Protein AF-A0ABD0NB37-F1 (afdb_monomer)

pLDDT: mean 88.62, std 14.19, range [46.69, 98.5]

Mean predicted aligned error: 8.59 Å

Foldseek 3Di:
DDDPDDPPPVPPPPQDPVNVLVVLVVVLVVLVVVLVVLVVVLVVLVVVLVVDPDPVVNVVSVVVSVVSVVVSVVSVVVSVVSD

Structure (mmCIF, N/C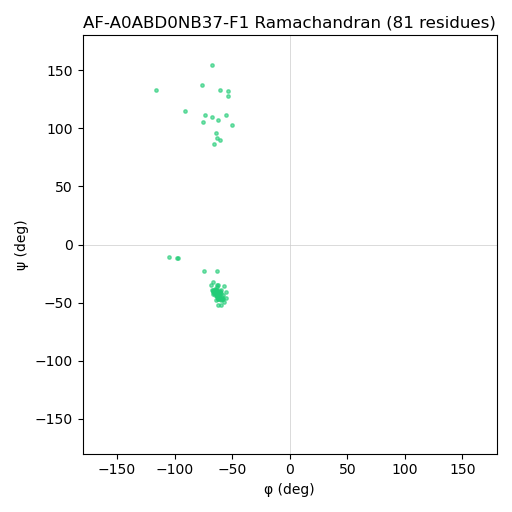A/C/O backbone):
data_AF-A0ABD0NB37-F1
#
_entry.id   AF-A0ABD0NB37-F1
#
loop_
_atom_site.group_PDB
_atom_site.id
_atom_site.type_symbol
_atom_site.label_atom_id
_atom_site.label_alt_id
_atom_site.label_comp_id
_atom_site.label_asym_id
_atom_site.label_entity_id
_atom_site.label_seq_id
_atom_site.pdbx_PDB_ins_code
_atom_site.Cartn_x
_atom_site.Cartn_y
_atom_site.Cartn_z
_atom_site.occupancy
_atom_site.B_iso_or_equiv
_atom_site.auth_seq_id
_atom_site.auth_comp_id
_atom_site.auth_asym_id
_atom_site.auth_atom_id
_atom_site.pdbx_PDB_model_num
ATOM 1 N N . MET A 1 1 ? 51.243 26.859 -22.009 1.00 46.69 1 MET A N 1
ATOM 2 C CA . MET A 1 1 ? 50.279 25.919 -22.619 1.00 46.69 1 MET A CA 1
ATOM 3 C C . MET A 1 1 ? 49.183 25.693 -21.597 1.00 46.69 1 MET A C 1
ATOM 5 O O . MET A 1 1 ? 49.508 25.256 -20.503 1.00 46.69 1 MET A O 1
ATOM 9 N N . SER A 1 2 ? 47.952 26.120 -21.886 1.00 52.59 2 SER A N 1
ATOM 10 C CA . SER A 1 2 ? 46.840 26.064 -20.928 1.00 52.59 2 SER A CA 1
ATOM 11 C C . SER A 1 2 ? 46.107 24.737 -21.097 1.00 52.59 2 SER A C 1
ATOM 13 O O . SER A 1 2 ? 45.563 24.472 -22.168 1.00 52.59 2 SER A O 1
ATOM 15 N N . THR A 1 3 ? 46.149 23.883 -20.078 1.00 62.84 3 THR A N 1
ATOM 16 C CA . THR A 1 3 ? 45.442 22.601 -20.073 1.00 62.84 3 THR A CA 1
ATOM 17 C C . THR A 1 3 ? 43.958 22.887 -19.877 1.00 62.84 3 THR A C 1
ATOM 19 O O . THR A 1 3 ? 43.548 23.363 -18.821 1.00 62.84 3 THR A O 1
ATOM 22 N N . MET A 1 4 ? 43.155 22.650 -20.914 1.00 73.00 4 MET A N 1
ATOM 23 C CA . MET A 1 4 ? 41.702 22.750 -20.822 1.00 73.00 4 MET A CA 1
ATOM 24 C C . MET A 1 4 ? 41.219 21.621 -19.902 1.00 73.00 4 MET A C 1
ATOM 26 O O . MET A 1 4 ? 41.339 20.444 -20.242 1.00 73.00 4 MET A O 1
ATOM 30 N N . VAL A 1 5 ? 40.749 21.972 -18.706 1.00 66.12 5 VAL A N 1
ATOM 31 C CA . VAL A 1 5 ? 40.119 21.019 -17.790 1.00 66.12 5 VAL A CA 1
ATOM 32 C C . VAL A 1 5 ? 38.724 20.755 -18.345 1.00 66.12 5 VAL A C 1
ATOM 34 O O . VAL A 1 5 ? 37.862 21.630 -18.291 1.00 66.12 5 VAL A O 1
ATOM 37 N N . TYR A 1 6 ? 38.526 19.580 -18.941 1.00 60.12 6 TYR A N 1
ATOM 38 C CA . TYR A 1 6 ? 37.190 19.121 -19.308 1.00 60.12 6 TYR A CA 1
ATOM 39 C C . TYR A 1 6 ? 36.349 19.028 -18.028 1.00 60.12 6 TYR A C 1
ATOM 41 O O . TYR A 1 6 ? 36.843 18.477 -17.037 1.00 60.12 6 TYR A O 1
ATOM 49 N N . PRO A 1 7 ? 35.111 19.556 -18.010 1.00 60.94 7 PRO A N 1
ATOM 50 C CA . PRO A 1 7 ? 34.198 19.288 -16.913 1.00 60.94 7 PRO A CA 1
ATOM 51 C C . PRO A 1 7 ? 34.094 17.773 -16.766 1.00 60.94 7 PRO A C 1
ATOM 53 O O . PRO A 1 7 ? 33.951 17.065 -17.765 1.00 60.94 7 PRO A O 1
ATOM 56 N N . HIS A 1 8 ? 34.213 17.274 -15.538 1.00 52.97 8 HIS A N 1
ATOM 57 C CA . HIS A 1 8 ? 33.845 15.903 -15.233 1.00 52.97 8 HIS A CA 1
ATOM 58 C C . HIS A 1 8 ? 32.343 15.810 -15.498 1.00 52.97 8 HIS A C 1
ATOM 60 O O . HIS A 1 8 ? 31.529 16.191 -14.662 1.00 52.97 8 HIS A O 1
ATOM 66 N N . GLU A 1 9 ? 31.990 15.431 -16.723 1.00 53.50 9 GLU A N 1
ATOM 67 C CA . GLU A 1 9 ? 30.651 15.018 -17.091 1.00 53.50 9 GLU A CA 1
ATOM 68 C C . GLU A 1 9 ? 30.450 13.729 -16.302 1.00 53.50 9 GLU A C 1
ATOM 70 O O . GLU A 1 9 ? 30.861 12.649 -16.728 1.00 53.50 9 GLU A O 1
ATOM 75 N N . GLU A 1 10 ? 29.990 13.880 -15.057 1.00 54.22 10 GLU A N 1
ATOM 76 C CA . GLU A 1 10 ? 29.506 12.790 -14.228 1.00 54.22 10 GLU A CA 1
ATOM 77 C C . GLU A 1 10 ? 28.521 12.062 -15.126 1.00 54.22 10 GLU A C 1
ATOM 79 O O . GLU A 1 10 ? 27.487 12.612 -15.510 1.00 54.22 10 GLU A O 1
ATOM 84 N N . ARG A 1 11 ? 28.982 10.927 -15.653 1.00 53.56 11 ARG A N 1
ATOM 85 C CA . ARG A 1 11 ? 28.375 10.257 -16.786 1.00 53.56 11 ARG A CA 1
ATOM 86 C C . ARG A 1 11 ? 26.997 9.848 -16.301 1.00 53.56 11 ARG A C 1
ATOM 88 O O . ARG A 1 11 ? 26.877 8.835 -15.625 1.00 53.56 11 ARG A O 1
ATOM 95 N N . LEU A 1 12 ? 25.984 10.665 -16.587 1.00 58.09 12 LEU A N 1
ATOM 96 C CA . LEU A 1 12 ? 24.588 10.282 -16.477 1.00 58.09 12 LEU A CA 1
ATOM 97 C C . LEU A 1 12 ? 24.458 9.119 -17.446 1.00 58.09 12 LEU A C 1
ATOM 99 O O . LEU A 1 12 ? 24.285 9.306 -18.653 1.00 58.09 12 LEU A O 1
ATOM 103 N N . GLU A 1 13 ? 24.697 7.915 -16.931 1.00 68.38 13 GLU A N 1
ATOM 104 C CA . 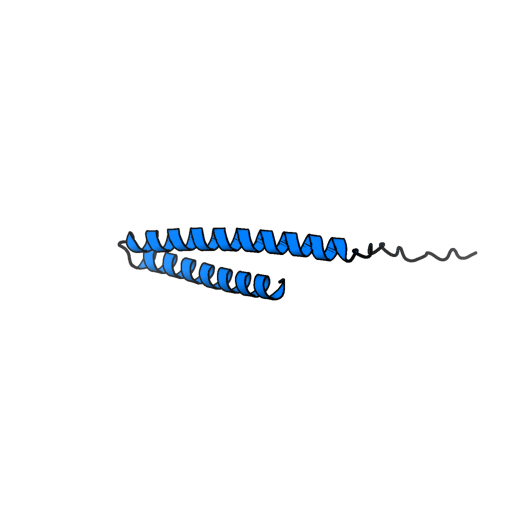GLU A 1 13 ? 24.481 6.689 -17.665 1.00 68.38 13 GLU A CA 1
ATOM 105 C C . GLU A 1 13 ? 23.032 6.754 -18.106 1.00 68.38 13 GLU A C 1
ATOM 107 O O . GLU A 1 13 ? 22.109 6.821 -17.292 1.00 68.38 13 GLU A O 1
ATOM 112 N N . LYS A 1 14 ? 22.845 6.899 -19.418 1.00 77.12 14 LYS A N 1
ATOM 113 C CA . LYS A 1 14 ? 21.515 6.971 -19.995 1.00 77.12 14 LYS A CA 1
ATOM 114 C C . LYS A 1 14 ? 20.863 5.635 -19.683 1.00 77.12 14 LYS A C 1
ATOM 116 O O . LYS A 1 14 ? 21.258 4.633 -20.274 1.00 77.12 14 LYS A O 1
ATOM 121 N N . LEU A 1 15 ? 19.909 5.641 -18.755 1.00 83.75 15 LEU A N 1
ATOM 122 C CA . LEU A 1 15 ? 19.098 4.470 -18.458 1.00 83.75 15 LEU A CA 1
ATOM 123 C C . LEU A 1 15 ? 18.483 3.978 -19.763 1.00 83.75 15 LEU A C 1
ATOM 125 O O . LEU A 1 15 ? 17.884 4.749 -20.523 1.00 83.75 15 LEU A O 1
ATOM 129 N N . THR A 1 16 ? 18.666 2.696 -20.038 1.00 92.31 16 THR A N 1
ATOM 130 C CA . THR A 1 16 ? 18.033 2.060 -21.183 1.00 92.31 16 THR A CA 1
ATOM 131 C C . THR A 1 16 ? 16.523 2.005 -20.964 1.00 92.31 16 THR A C 1
ATOM 133 O O . THR A 1 16 ? 16.024 1.987 -19.837 1.00 92.31 16 THR A O 1
ATOM 136 N N . GLN A 1 17 ? 15.765 1.952 -22.058 1.00 93.56 17 GLN A N 1
ATOM 137 C CA . GLN A 1 17 ? 14.313 1.788 -21.982 1.00 93.56 17 GLN A CA 1
ATOM 138 C C . GLN A 1 17 ? 13.928 0.517 -21.203 1.00 93.56 17 GLN A C 1
ATOM 140 O O . GLN A 1 17 ? 12.955 0.524 -20.453 1.00 93.56 17 GLN A O 1
ATOM 145 N N . GLU A 1 18 ? 14.712 -0.554 -21.346 1.00 94.88 18 GLU A N 1
ATOM 146 C CA . GLU A 1 18 ? 14.513 -1.814 -20.627 1.00 94.88 18 GLU A CA 1
ATOM 147 C C . GLU A 1 18 ? 14.707 -1.652 -19.116 1.00 94.88 18 GLU A C 1
ATOM 149 O O . GLU A 1 18 ? 13.877 -2.133 -18.344 1.00 94.88 18 GLU A O 1
ATOM 154 N N . GLU A 1 19 ? 15.743 -0.930 -18.680 1.00 94.50 19 GLU A N 1
ATOM 155 C CA . GLU A 1 19 ? 15.989 -0.648 -17.260 1.00 94.50 19 GLU A CA 1
ATOM 156 C C . GLU A 1 19 ? 1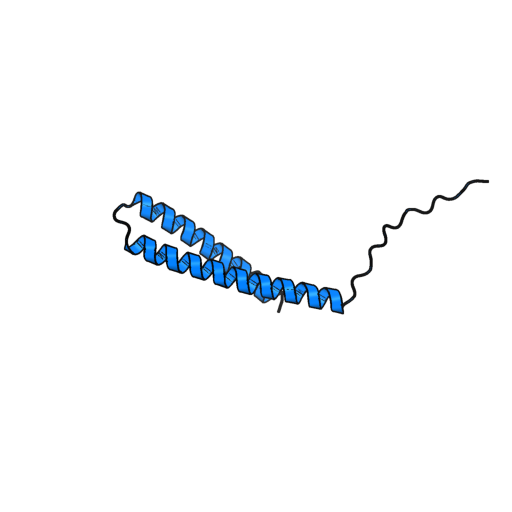4.893 0.221 -1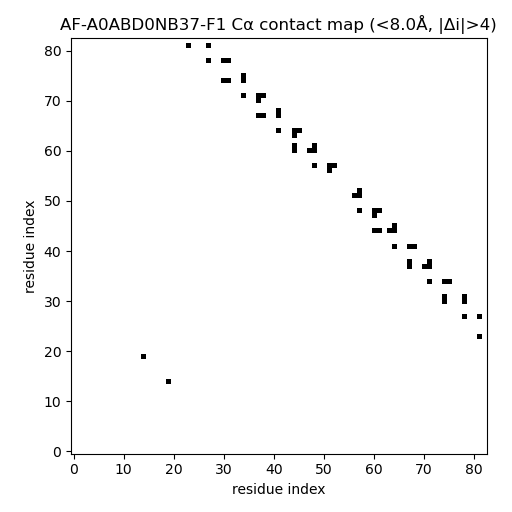6.647 1.00 94.50 19 GLU A C 1
ATOM 158 O O . GLU A 1 19 ? 14.472 -0.040 -15.519 1.00 94.50 19 GLU A O 1
ATOM 163 N N . ILE A 1 20 ? 14.390 1.211 -17.392 1.00 94.00 20 ILE A N 1
ATOM 164 C CA . ILE A 1 20 ? 13.268 2.050 -16.953 1.00 94.00 20 ILE A CA 1
ATOM 165 C C . ILE A 1 20 ? 12.026 1.180 -16.749 1.00 94.00 20 ILE A C 1
ATOM 167 O O . ILE A 1 20 ? 11.445 1.181 -15.667 1.00 94.00 20 ILE A O 1
ATOM 171 N N . ILE A 1 21 ? 11.657 0.374 -17.750 1.00 95.19 21 ILE A N 1
ATOM 172 C CA . ILE A 1 21 ? 10.489 -0.514 -17.671 1.00 95.19 21 ILE A CA 1
ATOM 173 C C . ILE A 1 21 ? 10.646 -1.533 -16.533 1.00 95.19 21 ILE A C 1
ATOM 175 O O . ILE A 1 21 ? 9.692 -1.787 -15.799 1.00 95.19 21 ILE A O 1
ATOM 179 N N . SER A 1 22 ? 11.832 -2.124 -16.377 1.00 96.38 22 SER A N 1
ATOM 180 C CA . SER A 1 22 ? 12.123 -3.092 -15.315 1.00 96.38 22 SER A CA 1
ATOM 181 C C . SER A 1 22 ? 11.992 -2.459 -13.927 1.00 96.38 22 SER A C 1
ATOM 183 O O . SER A 1 22 ? 11.305 -2.998 -13.058 1.00 96.38 22 SER A O 1
ATOM 185 N N . SER A 1 23 ? 12.569 -1.270 -13.742 1.00 95.44 23 SER A N 1
ATOM 186 C CA . SER A 1 23 ? 12.500 -0.525 -12.483 1.00 95.44 23 SER A CA 1
ATOM 187 C C . SER A 1 23 ? 11.063 -0.138 -12.141 1.00 95.44 23 SER A C 1
ATOM 189 O O . SER A 1 23 ? 10.623 -0.355 -11.014 1.00 95.44 23 SER A O 1
ATOM 191 N N . THR A 1 24 ? 10.292 0.350 -13.116 1.00 96.62 24 THR A N 1
ATOM 192 C CA . THR A 1 24 ? 8.873 0.668 -12.917 1.00 96.62 24 THR A CA 1
ATOM 193 C C . THR A 1 24 ? 8.070 -0.572 -12.522 1.00 96.62 24 THR A C 1
ATOM 195 O O . THR A 1 24 ? 7.280 -0.504 -11.584 1.00 96.62 24 THR A O 1
ATOM 198 N N . LYS A 1 25 ? 8.309 -1.736 -13.146 1.00 97.38 25 LYS A N 1
ATOM 199 C CA . LYS A 1 25 ? 7.647 -2.998 -12.757 1.00 97.38 25 LYS A CA 1
ATOM 200 C C . LYS A 1 25 ? 7.953 -3.404 -11.316 1.00 97.38 25 LYS A C 1
ATOM 202 O O . LYS A 1 25 ? 7.049 -3.855 -10.617 1.00 97.38 25 LYS A O 1
ATOM 207 N N . LEU A 1 26 ? 9.196 -3.234 -10.862 1.00 97.81 26 LEU A N 1
ATOM 208 C CA . LEU A 1 26 ? 9.567 -3.501 -9.469 1.00 97.81 26 LEU A CA 1
ATOM 209 C C . LEU A 1 26 ? 8.846 -2.558 -8.499 1.00 97.81 26 LEU A C 1
ATOM 211 O O . LEU A 1 26 ? 8.353 -3.005 -7.465 1.00 97.81 26 LEU A O 1
ATOM 215 N N . VAL A 1 27 ? 8.738 -1.271 -8.843 1.00 97.69 27 VAL A N 1
ATOM 216 C CA . VAL A 1 27 ? 7.984 -0.295 -8.041 1.00 97.69 27 VAL A CA 1
ATOM 217 C C . VAL A 1 27 ? 6.505 -0.680 -7.963 1.00 97.69 27 VAL A C 1
ATOM 219 O O . VAL A 1 27 ? 5.952 -0.691 -6.867 1.00 97.69 27 VAL A O 1
ATOM 222 N N . ILE A 1 28 ? 5.883 -1.064 -9.083 1.00 98.00 28 ILE A N 1
ATOM 223 C CA . ILE A 1 28 ? 4.487 -1.534 -9.122 1.00 98.00 28 ILE A CA 1
ATOM 224 C C . ILE A 1 28 ? 4.288 -2.730 -8.182 1.00 98.00 28 ILE A C 1
ATOM 226 O O . ILE A 1 28 ? 3.398 -2.697 -7.339 1.00 98.00 28 ILE A O 1
ATOM 230 N N . GLN A 1 29 ? 5.150 -3.748 -8.257 1.00 98.25 29 GLN A N 1
ATOM 231 C CA . GLN A 1 29 ? 5.075 -4.916 -7.369 1.00 98.25 29 GLN A CA 1
ATOM 232 C C . GLN A 1 29 ? 5.220 -4.532 -5.889 1.00 98.25 29 GLN A C 1
ATOM 234 O O . G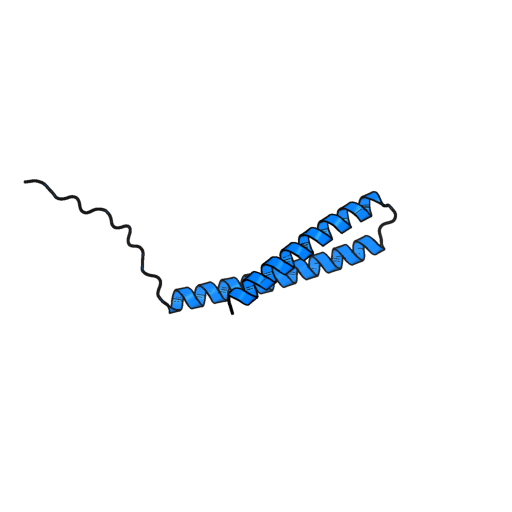LN A 1 29 ? 4.495 -5.040 -5.034 1.00 98.25 29 GLN A O 1
ATOM 239 N N . GLY A 1 30 ? 6.136 -3.609 -5.578 1.00 98.06 30 GLY A N 1
ATOM 240 C CA . GLY A 1 30 ? 6.305 -3.082 -4.225 1.00 98.06 30 GLY A CA 1
ATOM 241 C C . GLY A 1 30 ? 5.061 -2.344 -3.723 1.00 98.06 30 GLY A C 1
ATOM 242 O O . GLY A 1 30 ? 4.642 -2.546 -2.585 1.00 98.06 30 GLY A O 1
ATOM 243 N N . LEU A 1 31 ? 4.432 -1.534 -4.576 1.00 98.31 31 LEU A N 1
ATOM 244 C CA . LEU A 1 31 ? 3.189 -0.829 -4.264 1.00 98.31 31 LEU A CA 1
ATOM 245 C C . LEU A 1 31 ? 2.008 -1.793 -4.075 1.00 98.31 31 LEU A C 1
ATOM 247 O O . LEU A 1 31 ? 1.212 -1.605 -3.157 1.00 98.31 31 LEU A O 1
ATOM 251 N N . GLU A 1 32 ? 1.906 -2.855 -4.877 1.00 98.31 32 GLU A N 1
ATOM 252 C CA . GLU A 1 32 ? 0.901 -3.911 -4.692 1.00 98.31 32 GLU A CA 1
ATOM 253 C C . GLU A 1 32 ? 1.063 -4.622 -3.342 1.00 98.31 32 GLU A C 1
ATOM 255 O O . GLU A 1 32 ? 0.081 -4.804 -2.613 1.00 98.31 32 GLU A O 1
ATOM 260 N N . ALA A 1 33 ? 2.300 -4.971 -2.976 1.00 98.50 33 ALA A N 1
ATOM 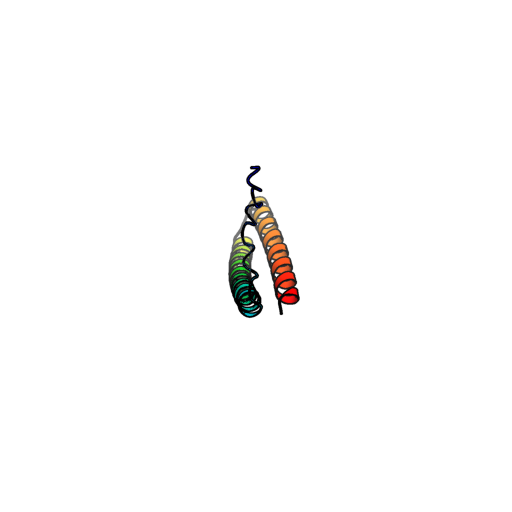261 C CA . ALA A 1 33 ? 2.608 -5.573 -1.682 1.00 98.50 33 ALA A CA 1
ATOM 262 C C . ALA A 1 33 ? 2.255 -4.627 -0.522 1.00 98.50 33 ALA A C 1
ATOM 264 O O . ALA A 1 33 ? 1.557 -5.028 0.412 1.00 98.50 33 ALA A O 1
ATOM 265 N N . LEU A 1 34 ? 2.653 -3.355 -0.621 1.00 98.38 34 LEU A N 1
ATOM 266 C CA . LEU A 1 34 ? 2.358 -2.337 0.386 1.00 98.38 34 LEU A CA 1
ATOM 267 C C . LEU A 1 34 ? 0.846 -2.117 0.548 1.00 98.38 34 LEU A C 1
ATOM 269 O O . LEU A 1 34 ? 0.344 -2.027 1.668 1.00 98.38 34 LEU A O 1
ATOM 273 N N . LYS A 1 35 ? 0.090 -2.105 -0.557 1.00 98.31 35 LYS A N 1
ATOM 274 C CA . LYS A 1 35 ? -1.376 -2.033 -0.527 1.00 98.31 35 LYS A CA 1
ATOM 275 C C . LYS A 1 35 ? -1.981 -3.206 0.245 1.00 98.31 35 LYS A C 1
ATOM 277 O O . LYS A 1 35 ? -2.891 -3.014 1.054 1.00 98.31 35 LYS A O 1
ATOM 282 N N . SER A 1 36 ? -1.491 -4.421 -0.003 1.00 98.25 36 SER A N 1
ATOM 283 C CA . SER A 1 36 ? -1.950 -5.628 0.693 1.00 98.25 36 SER A CA 1
ATOM 284 C C . SER A 1 36 ? -1.679 -5.555 2.199 1.00 98.25 36 SER A C 1
ATOM 286 O O . SER A 1 36 ? -2.546 -5.912 3.002 1.00 98.25 36 SER A O 1
ATOM 288 N N . GLU A 1 37 ? -0.507 -5.058 2.59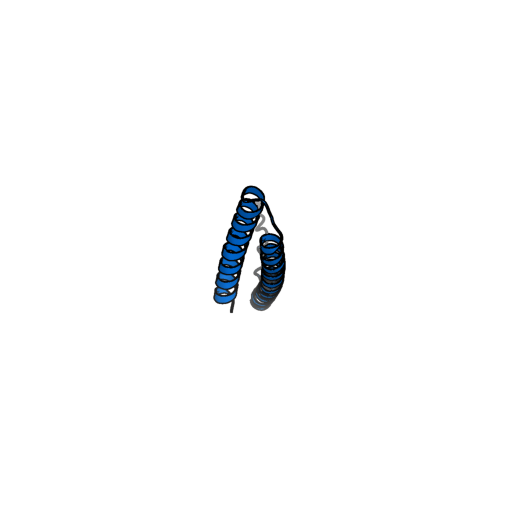6 1.00 98.31 37 GLU A N 1
ATOM 289 C CA . GLU A 1 37 ? -0.147 -4.870 4.004 1.00 98.31 37 GLU A CA 1
ATOM 290 C C . GLU A 1 37 ? -1.059 -3.837 4.677 1.00 98.31 37 GLU A C 1
ATOM 292 O O . GLU A 1 37 ? -1.655 -4.122 5.716 1.00 98.31 37 GLU A O 1
ATOM 297 N N . HIS A 1 38 ? -1.264 -2.677 4.047 1.00 98.19 38 HIS A N 1
ATOM 298 C CA . HIS A 1 38 ? -2.146 -1.632 4.572 1.00 98.19 38 HIS A CA 1
ATOM 299 C C . HIS A 1 38 ? -3.589 -2.120 4.755 1.00 98.19 38 HIS A C 1
ATOM 301 O O . HIS A 1 38 ? -4.205 -1.835 5.784 1.00 98.19 38 HIS A O 1
ATOM 307 N N . ASN A 1 39 ? -4.122 -2.885 3.796 1.00 98.31 39 ASN A N 1
ATOM 308 C CA . ASN A 1 39 ? -5.447 -3.497 3.920 1.00 98.31 39 ASN A CA 1
ATOM 309 C C . ASN A 1 39 ? -5.510 -4.530 5.053 1.00 98.31 39 ASN A C 1
ATOM 311 O O . ASN A 1 39 ? -6.502 -4.578 5.778 1.00 98.31 39 ASN A O 1
ATOM 315 N N . SER A 1 40 ? -4.447 -5.315 5.249 1.00 98.31 40 SER A N 1
ATOM 316 C CA . SER A 1 40 ? -4.364 -6.270 6.363 1.00 98.31 40 SER A CA 1
ATOM 317 C C . SER A 1 40 ? -4.382 -5.552 7.715 1.00 98.31 40 SER A C 1
ATOM 319 O O . SER A 1 40 ? -5.145 -5.926 8.603 1.00 98.31 40 SER A O 1
ATOM 321 N N . ILE A 1 41 ? -3.614 -4.466 7.857 1.00 97.88 41 ILE A N 1
ATOM 322 C CA . ILE A 1 41 ? -3.617 -3.646 9.077 1.00 97.88 41 ILE A CA 1
ATOM 323 C C . ILE A 1 41 ? -4.999 -3.017 9.290 1.00 97.88 41 ILE A C 1
ATOM 325 O O . ILE A 1 41 ? -5.519 -3.035 10.405 1.00 97.88 41 ILE A O 1
ATOM 329 N N . LEU A 1 42 ? -5.619 -2.482 8.233 1.00 97.38 42 LEU A N 1
ATOM 330 C CA . LEU A 1 42 ? -6.952 -1.889 8.312 1.00 97.38 42 LEU A CA 1
ATOM 331 C C . LEU A 1 42 ? -7.988 -2.900 8.823 1.00 97.38 42 LEU A C 1
ATOM 333 O O . LEU A 1 42 ? -8.783 -2.556 9.696 1.00 97.38 42 LEU A O 1
ATOM 337 N N . GLN A 1 43 ? -7.943 -4.140 8.332 1.00 97.00 43 GLN A N 1
ATOM 338 C CA . GLN A 1 43 ? -8.802 -5.224 8.805 1.00 97.00 43 GLN A CA 1
ATOM 339 C C . GLN A 1 43 ? -8.603 -5.486 10.309 1.00 97.00 43 GLN A C 1
ATOM 341 O O . GLN A 1 43 ? -9.578 -5.509 11.061 1.00 97.00 43 GLN A O 1
ATOM 346 N N . SER A 1 44 ? -7.355 -5.572 10.782 1.00 96.69 44 SER A N 1
ATOM 347 C CA . SER A 1 44 ? -7.061 -5.747 12.214 1.00 96.69 44 SER A CA 1
ATOM 348 C C . SER A 1 44 ? -7.538 -4.575 13.082 1.00 96.69 44 SER A C 1
ATOM 350 O O . SER A 1 44 ? -8.003 -4.779 14.206 1.00 96.69 44 SER A O 1
ATOM 352 N N . LEU A 1 45 ? -7.454 -3.336 12.588 1.00 95.38 45 LEU A N 1
ATOM 353 C CA . LEU A 1 45 ? -7.967 -2.166 13.311 1.00 95.38 45 LEU A CA 1
ATOM 354 C C . LEU A 1 45 ? -9.496 -2.189 13.410 1.00 95.38 45 LEU A C 1
ATOM 356 O O . LEU A 1 45 ? -10.038 -1.863 14.465 1.00 95.38 45 LEU A O 1
ATOM 360 N N . VAL A 1 46 ? -10.196 -2.612 12.353 1.00 92.38 46 VAL A N 1
ATOM 361 C CA . VAL A 1 46 ? -11.660 -2.775 12.371 1.00 92.38 46 VAL A CA 1
ATOM 362 C C . VAL A 1 46 ? -12.083 -3.807 13.417 1.00 92.38 46 VAL A C 1
ATOM 364 O O . VAL A 1 46 ? -13.001 -3.547 14.194 1.00 92.38 46 VAL A O 1
ATOM 367 N N . GLU A 1 47 ? -11.392 -4.943 13.486 1.00 94.12 47 GLU A N 1
ATOM 368 C CA . GLU A 1 47 ? -11.629 -5.973 14.507 1.00 94.12 47 GLU A CA 1
ATOM 369 C C . GLU A 1 47 ? -11.337 -5.453 15.921 1.00 94.12 47 GLU A C 1
ATOM 371 O O . GLU A 1 47 ? -12.098 -5.705 16.858 1.00 94.12 47 GLU A O 1
ATOM 376 N N . THR A 1 48 ? -10.275 -4.657 16.069 1.00 92.75 48 THR A N 1
ATOM 377 C CA . THR A 1 48 ? -9.929 -4.017 17.344 1.00 92.75 48 THR A CA 1
ATOM 378 C C . THR A 1 48 ? -11.052 -3.094 17.817 1.00 92.75 48 THR A C 1
ATOM 380 O O . THR A 1 48 ? -11.469 -3.211 18.965 1.00 92.75 48 THR A O 1
ATOM 383 N N . ILE A 1 49 ? -11.601 -2.234 16.944 1.00 90.62 49 ILE A N 1
ATOM 384 C CA . ILE A 1 49 ? -12.703 -1.309 17.287 1.00 90.62 49 ILE A CA 1
ATOM 385 C C . ILE A 1 49 ? -13.904 -2.055 17.869 1.00 90.62 49 ILE A C 1
ATOM 387 O O . ILE A 1 49 ? -14.484 -1.599 18.851 1.00 90.62 49 ILE A O 1
ATOM 391 N N . GLN A 1 50 ? -14.253 -3.217 17.312 1.00 87.88 50 GLN A N 1
ATOM 392 C CA . GLN A 1 50 ? -15.385 -4.025 17.786 1.00 87.88 50 GLN A CA 1
ATOM 393 C C . GLN A 1 50 ? -15.197 -4.542 19.221 1.00 87.88 50 GLN A C 1
ATOM 395 O O . GLN A 1 50 ? -16.175 -4.857 19.898 1.00 87.88 50 GLN A O 1
ATOM 400 N N . CYS A 1 51 ? -13.951 -4.627 19.693 1.00 90.81 51 CYS A N 1
ATOM 401 C CA . CYS A 1 51 ? -13.601 -5.139 21.014 1.00 90.81 51 CYS A CA 1
ATOM 402 C C . CYS A 1 51 ? -13.379 -4.031 22.058 1.00 90.81 51 CYS A C 1
ATOM 404 O O . CYS A 1 51 ? -13.274 -4.325 23.255 1.00 90.81 51 CYS A O 1
ATOM 406 N N . LEU A 1 52 ? -13.285 -2.769 21.630 1.00 90.25 52 LEU A N 1
ATOM 407 C CA . LEU A 1 52 ? -13.024 -1.643 22.520 1.00 90.25 52 LEU A CA 1
ATOM 408 C C . LEU A 1 52 ? -14.275 -1.266 23.315 1.00 90.25 52 LEU A C 1
ATOM 410 O O . LEU A 1 52 ? -15.387 -1.210 22.800 1.00 90.25 52 LEU A O 1
ATOM 414 N N . LYS A 1 53 ? -14.073 -1.001 24.609 1.00 79.00 53 LYS A N 1
ATOM 415 C CA . LYS A 1 53 ? -15.142 -0.623 25.551 1.00 79.00 53 LYS A CA 1
ATOM 416 C C . LYS A 1 53 ? -15.132 0.863 25.906 1.00 79.00 53 LYS A C 1
ATOM 418 O O . LYS A 1 53 ? -16.049 1.325 26.578 1.00 79.00 53 LYS A O 1
ATOM 423 N N . LYS A 1 54 ? -14.074 1.584 25.528 1.00 81.38 54 LYS A N 1
ATOM 424 C CA . LYS A 1 54 ? -13.869 3.001 25.837 1.00 81.38 54 LYS A CA 1
ATOM 425 C C . LYS A 1 54 ? -13.864 3.824 24.555 1.00 81.38 54 LYS A C 1
ATOM 427 O O . LYS A 1 54 ? -13.133 3.500 23.621 1.00 81.38 54 LYS A O 1
ATOM 432 N N . ASP A 1 55 ? -14.601 4.930 24.570 1.00 79.81 55 ASP A N 1
ATOM 433 C CA . ASP A 1 55 ? -14.731 5.831 23.419 1.00 79.81 55 ASP A CA 1
ATOM 434 C C . ASP A 1 55 ? -13.400 6.477 23.000 1.00 79.81 55 ASP A C 1
ATOM 436 O O . ASP A 1 55 ? -13.145 6.644 21.809 1.00 79.81 55 ASP A O 1
ATOM 440 N N . GLU A 1 56 ? -12.508 6.797 23.945 1.00 76.50 56 GLU A N 1
ATOM 441 C CA . GLU A 1 56 ? -11.202 7.399 23.623 1.00 76.50 56 GLU A CA 1
ATOM 442 C C . GLU A 1 56 ? -10.278 6.437 22.858 1.00 76.50 56 GLU A C 1
ATOM 444 O O . GLU A 1 56 ? -9.630 6.836 21.889 1.00 76.50 56 GLU A O 1
ATOM 449 N N . GLU A 1 57 ? -10.247 5.157 23.247 1.00 81.31 57 GLU A N 1
ATOM 450 C CA . GLU A 1 57 ? -9.470 4.128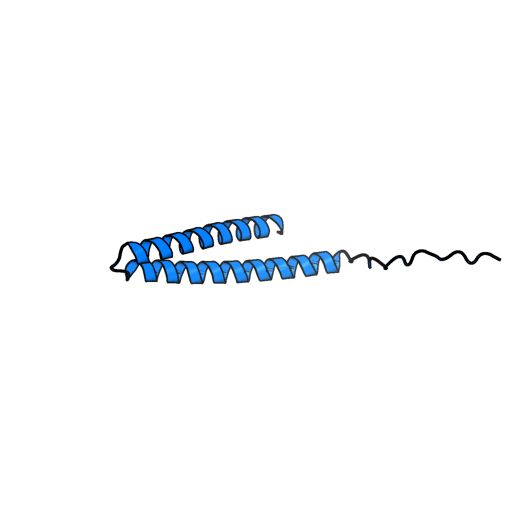 22.546 1.00 81.31 57 GLU A CA 1
ATOM 451 C C . GLU A 1 57 ? -10.050 3.897 21.141 1.00 81.31 57 GLU A C 1
ATOM 453 O O . GLU A 1 57 ? -9.301 3.786 20.169 1.00 81.31 57 GLU A O 1
ATOM 458 N N . ALA A 1 58 ? -11.382 3.897 21.010 1.00 88.38 58 ALA A N 1
ATOM 459 C CA . ALA A 1 58 ? -12.053 3.755 19.721 1.00 88.38 58 ALA A CA 1
ATOM 460 C C . ALA A 1 58 ? -11.750 4.934 18.781 1.00 88.38 58 ALA A C 1
ATOM 462 O O . ALA A 1 58 ? -11.478 4.720 17.598 1.00 88.38 58 ALA A O 1
ATOM 463 N N . SER A 1 59 ? -11.721 6.166 19.303 1.00 91.06 59 SER A N 1
ATOM 464 C CA . SER A 1 59 ? -11.393 7.377 18.538 1.00 91.06 59 SER A CA 1
ATOM 465 C C . SER A 1 59 ? -10.007 7.298 17.887 1.00 91.06 59 SER A C 1
ATOM 467 O O . SER A 1 59 ? -9.868 7.525 16.681 1.00 91.06 59 SER A O 1
ATOM 469 N N . LEU A 1 60 ? -8.988 6.878 18.647 1.00 92.88 60 LEU A N 1
ATOM 470 C CA . LEU A 1 60 ? -7.628 6.727 18.124 1.00 92.88 60 LEU A CA 1
ATOM 471 C C . LEU A 1 60 ? -7.554 5.667 17.014 1.00 92.88 60 LEU A C 1
ATOM 473 O O . LEU A 1 60 ? -6.915 5.881 15.981 1.00 92.88 60 LEU A O 1
ATOM 477 N N . VAL A 1 61 ? -8.217 4.521 17.196 1.00 94.00 61 VAL A N 1
ATOM 478 C CA . VAL A 1 61 ? -8.216 3.448 16.189 1.00 94.00 61 VAL A CA 1
ATOM 479 C C . VAL A 1 61 ? -8.977 3.870 14.925 1.00 94.00 61 VAL A C 1
ATOM 481 O O . VAL A 1 61 ? -8.543 3.558 13.810 1.00 94.00 61 VAL A O 1
ATOM 484 N N . HIS A 1 62 ? -10.051 4.652 15.062 1.00 94.00 62 HIS A N 1
ATOM 485 C CA . HIS A 1 62 ? -10.732 5.279 13.930 1.00 94.00 62 HIS A CA 1
ATOM 486 C C . HIS A 1 62 ? -9.819 6.239 13.162 1.00 94.00 62 HIS A C 1
ATOM 488 O O . HIS A 1 62 ? -9.768 6.172 11.931 1.00 94.00 62 HIS A O 1
ATOM 494 N N . GLU A 1 63 ? -9.065 7.093 13.856 1.00 95.31 63 GLU A N 1
ATOM 495 C CA . GLU A 1 63 ? -8.111 8.009 13.225 1.00 95.31 63 GLU A CA 1
ATOM 496 C C . GLU A 1 63 ? -7.043 7.246 12.429 1.00 95.31 63 GLU A C 1
ATOM 498 O O . GLU A 1 63 ? -6.818 7.532 11.249 1.00 95.31 63 GLU A O 1
ATOM 503 N N . LYS A 1 64 ? -6.437 6.213 13.029 1.00 96.00 64 LYS A N 1
ATOM 504 C CA . LYS A 1 64 ? -5.443 5.363 12.350 1.00 96.00 64 LYS A CA 1
ATOM 505 C C . LYS A 1 64 ? -6.027 4.650 11.133 1.00 96.00 64 LYS A C 1
ATOM 507 O O . LYS A 1 64 ? -5.398 4.634 10.076 1.00 96.00 64 LYS A O 1
ATOM 512 N N . SER A 1 65 ? -7.251 4.138 11.248 1.00 96.44 65 SER A N 1
ATOM 513 C CA . SER A 1 65 ? -7.966 3.519 10.126 1.00 96.44 65 SER A CA 1
ATOM 514 C C . SER A 1 65 ? -8.192 4.512 8.981 1.00 96.44 65 SER A C 1
ATOM 516 O O . SER A 1 65 ? -8.016 4.168 7.815 1.00 96.44 65 SER A O 1
ATOM 518 N N . ASN A 1 66 ? -8.540 5.765 9.295 1.00 97.19 66 ASN A N 1
ATOM 519 C CA . ASN A 1 66 ? -8.730 6.814 8.292 1.00 97.19 66 ASN A CA 1
ATOM 520 C C . ASN A 1 66 ? -7.425 7.157 7.558 1.00 97.19 66 ASN A C 1
ATOM 522 O O . ASN A 1 66 ? -7.447 7.362 6.346 1.00 97.19 66 ASN A O 1
ATOM 526 N N . LEU A 1 67 ? -6.292 7.204 8.267 1.00 97.81 67 LEU A N 1
ATOM 527 C CA . LEU A 1 67 ? -4.980 7.432 7.652 1.00 97.81 67 LEU A CA 1
ATOM 528 C C . LEU A 1 67 ? -4.598 6.302 6.689 1.00 97.81 67 LEU A C 1
ATOM 530 O O . LEU A 1 67 ? -4.151 6.576 5.577 1.00 97.81 67 LEU A O 1
ATOM 534 N N . LEU A 1 68 ? -4.823 5.044 7.080 1.00 97.81 68 LEU A N 1
ATOM 535 C CA . LEU A 1 68 ? -4.541 3.900 6.212 1.00 97.81 68 LEU A CA 1
ATOM 536 C C . LEU A 1 68 ? -5.406 3.900 4.953 1.00 97.81 68 LEU A C 1
ATOM 538 O O . LEU A 1 68 ? -4.862 3.661 3.881 1.00 97.81 68 LEU A O 1
ATOM 542 N N . ARG A 1 69 ? -6.704 4.231 5.045 1.00 98.12 69 ARG A N 1
ATOM 543 C CA . ARG A 1 69 ? -7.571 4.336 3.855 1.00 98.12 69 ARG A CA 1
ATOM 544 C C . ARG A 1 69 ? -7.057 5.373 2.860 1.00 98.12 69 ARG A C 1
ATOM 546 O O . ARG A 1 69 ? -6.897 5.047 1.693 1.00 98.12 69 ARG A O 1
ATOM 553 N N . LYS A 1 70 ? -6.682 6.566 3.333 1.00 98.25 70 LYS A N 1
ATOM 554 C CA . LYS A 1 70 ? -6.056 7.594 2.479 1.00 98.25 70 LYS A CA 1
ATOM 555 C C . LYS A 1 70 ? -4.755 7.103 1.845 1.00 98.25 70 LYS A C 1
ATOM 557 O O . LYS A 1 70 ? -4.474 7.397 0.691 1.00 98.25 70 LYS 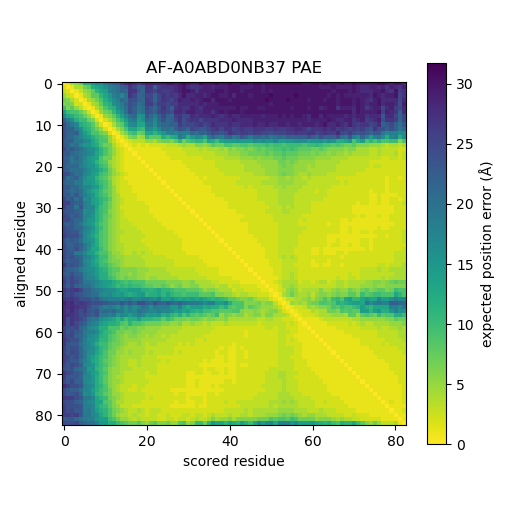A O 1
ATOM 562 N N . SER A 1 71 ? -3.949 6.354 2.596 1.00 98.06 71 SER A N 1
ATOM 563 C CA . SER A 1 71 ? -2.718 5.774 2.060 1.00 98.06 71 SER A CA 1
ATOM 564 C C . SER A 1 71 ? -2.996 4.725 0.983 1.00 98.06 71 SER A C 1
ATOM 566 O O . SER A 1 71 ? -2.284 4.700 -0.014 1.00 98.06 71 SER A O 1
ATOM 568 N N . VAL A 1 72 ? -4.013 3.876 1.163 1.00 98.31 72 VAL A N 1
ATOM 569 C CA . VAL A 1 72 ? -4.439 2.894 0.153 1.00 98.31 72 VAL A CA 1
ATOM 570 C C . VAL A 1 72 ? -4.922 3.606 -1.107 1.00 98.31 72 VAL A C 1
ATOM 572 O O . VAL A 1 72 ? -4.454 3.263 -2.185 1.00 98.31 72 VAL A O 1
ATOM 575 N N . GLU A 1 73 ? -5.754 4.644 -0.978 1.00 98.38 73 GLU A N 1
ATOM 576 C CA . GLU A 1 73 ? -6.216 5.462 -2.111 1.00 98.38 73 GLU A CA 1
ATOM 577 C C . GLU A 1 73 ? -5.037 6.049 -2.908 1.00 98.38 73 GLU A C 1
ATOM 579 O O . GLU A 1 73 ? -4.998 5.946 -4.131 1.00 98.38 73 GLU A O 1
ATOM 584 N N . MET A 1 74 ? -4.030 6.604 -2.225 1.00 98.25 74 MET A N 1
ATOM 585 C CA . MET A 1 74 ? -2.822 7.137 -2.871 1.00 98.25 74 MET A CA 1
ATOM 586 C C . MET A 1 74 ? -2.014 6.054 -3.600 1.00 98.25 74 MET A C 1
ATOM 588 O O . MET A 1 74 ? -1.500 6.300 -4.691 1.00 98.25 74 MET A O 1
ATOM 592 N N . ILE A 1 75 ? -1.900 4.858 -3.015 1.00 98.25 75 ILE A N 1
ATOM 593 C CA . ILE A 1 75 ? -1.214 3.726 -3.651 1.00 98.25 75 ILE A CA 1
ATOM 594 C C . ILE A 1 75 ? -1.986 3.266 -4.893 1.00 98.25 75 ILE A C 1
ATOM 596 O O . ILE A 1 75 ? -1.377 3.002 -5.924 1.00 98.25 75 ILE A O 1
ATOM 600 N N . GLU A 1 76 ? -3.314 3.189 -4.821 1.00 97.81 76 GLU A N 1
ATOM 601 C CA . GLU A 1 76 ? -4.159 2.799 -5.953 1.00 97.81 76 GLU A CA 1
ATOM 602 C C . GLU A 1 76 ? -4.088 3.798 -7.106 1.00 97.81 76 GLU A C 1
ATOM 604 O O . GLU A 1 76 ? -4.002 3.375 -8.258 1.00 97.81 76 GLU A O 1
ATOM 609 N N . LEU A 1 77 ? -4.043 5.100 -6.806 1.00 98.19 77 LEU A N 1
ATOM 610 C CA . LEU A 1 77 ? -3.799 6.135 -7.810 1.00 98.19 77 LEU A CA 1
ATOM 611 C C . LEU A 1 77 ? -2.438 5.935 -8.492 1.00 98.19 77 LEU A C 1
ATOM 613 O O . LEU A 1 77 ? -2.387 5.828 -9.714 1.00 98.19 77 LEU A O 1
ATOM 617 N N . GLY A 1 78 ? -1.355 5.792 -7.720 1.00 96.69 78 GLY A N 1
ATOM 618 C CA . GLY A 1 78 ? -0.012 5.592 -8.279 1.00 96.69 78 GLY A CA 1
ATOM 619 C C . GLY A 1 78 ? 0.136 4.292 -9.081 1.00 96.69 78 GLY A C 1
ATOM 620 O O . GLY A 1 78 ? 0.823 4.265 -10.098 1.00 96.69 78 GLY A O 1
ATOM 621 N N . LEU A 1 79 ? -0.540 3.216 -8.667 1.00 97.44 79 LEU A N 1
ATOM 622 C CA . LEU A 1 79 ? -0.607 1.967 -9.432 1.00 97.44 79 LEU A CA 1
ATOM 623 C C . LEU A 1 79 ? -1.355 2.150 -10.758 1.00 97.44 79 LEU A C 1
ATOM 625 O O . LEU A 1 79 ? -0.912 1.624 -11.776 1.00 97.44 79 LEU A O 1
ATOM 629 N N . GLY A 1 80 ? -2.463 2.896 -10.750 1.00 96.94 80 GLY A N 1
ATOM 630 C CA . GLY A 1 80 ? -3.233 3.207 -11.955 1.00 96.94 80 GLY A CA 1
ATOM 631 C C . GLY A 1 80 ? -2.478 4.094 -12.945 1.00 96.94 80 GLY A C 1
ATOM 632 O O . GLY A 1 80 ? -2.651 3.939 -14.147 1.00 96.94 80 GLY A O 1
ATOM 633 N N . GLU A 1 81 ? -1.615 4.989 -12.460 1.00 95.88 81 GLU A N 1
ATOM 634 C CA . GLU A 1 81 ? -0.750 5.833 -13.298 1.00 95.88 81 GLU A CA 1
ATOM 635 C C . GLU A 1 81 ? 0.429 5.066 -13.922 1.00 95.88 81 GLU A C 1
ATOM 637 O O . GLU A 1 81 ? 0.985 5.507 -14.928 1.00 95.88 81 GLU A O 1
ATOM 642 N N . ALA A 1 82 ? 0.831 3.940 -13.322 1.00 91.38 82 ALA A N 1
ATOM 643 C CA . ALA A 1 82 ? 2.004 3.166 -13.728 1.00 91.38 82 ALA A CA 1
ATOM 644 C C . ALA A 1 82 ? 1.699 1.967 -14.656 1.00 91.38 82 ALA A C 1
ATOM 646 O O . ALA A 1 82 ? 2.645 1.381 -15.192 1.00 91.38 82 ALA A O 1
ATOM 647 N N . GLN A 1 83 ? 0.423 1.589 -14.828 1.00 84.31 83 GLN A N 1
ATOM 648 C CA . GLN A 1 83 ? -0.043 0.542 -15.759 1.00 84.31 83 GLN A CA 1
ATOM 649 C C . GLN A 1 83 ? -0.232 1.070 -17.184 1.00 84.31 83 GLN A C 1
ATOM 651 O O . GLN A 1 83 ? 0.121 0.312 -18.118 1.00 84.31 83 GLN A O 1
#

InterPro domains:
  IPR002151 Kinesin light chain [PTHR45783] (1-83)

Nearest PDB structures (foldseek):
  4ilo-assembly1_A  TM=9.782E-01  e=7.700E-01  Chlamydia trachomatis L2/434/Bu
  4l0r-assembly1_A  TM=9.543E-01  e=8.768E-01  Homo sapiens
  4l0r-assembly1_B  TM=9.583E-01  e=1.294E+00  Homo sapiens
  7f6j-assembly1_C  TM=8.661E-01  e=1.137E+00  Homo sapiens
  4afl-assembly2_F  TM=8.849E-01  e=5.763E+00  Homo sapiens

Secondary structure (DSSP, 8-state):
----------------HHHHHHHHHHHHHHHHHHHHHHHHHHHHHHHHHHH--SHHHHHHHHHHHHHHHHHHHHHHHHHHHH-

Radius of gyration: 23.12 Å; Cα contacts (8 Å, |Δi|>4): 31; chains: 1; bounding box: 66×32×48 Å

Sequence (83 aa):
MSTMVYPHEERLEKLTQEEIISSTKLVIQGLEALKSEHNSILQSLVETIQCLKKDEEASLVHEKSNLLRKSVEMIELGLGEAQ

Solvent-accessible surface area (backbone atoms only — not comparable to full-atom values): 4940 Å² total; per-residue (Å²): 137,85,81,81,79,73,78,83,70,74,75,74,71,77,75,47,73,65,56,51,53,52,52,50,52,53,50,48,54,51,48,54,51,51,43,53,50,47,51,53,52,44,52,53,44,56,58,48,49,77,70,53,90,47,71,71,64,36,51,54,46,50,52,53,43,54,54,43,52,55,51,42,53,54,45,54,51,56,48,66,74,73,111

Organism: Cirrhinus mrigala (NCBI:txid683832)